Protein AF-X1G6D9-F1 (afdb_monomer_lite)

Sequence (100 aa):
SSFSFDVDLRYVGGEESQLFDL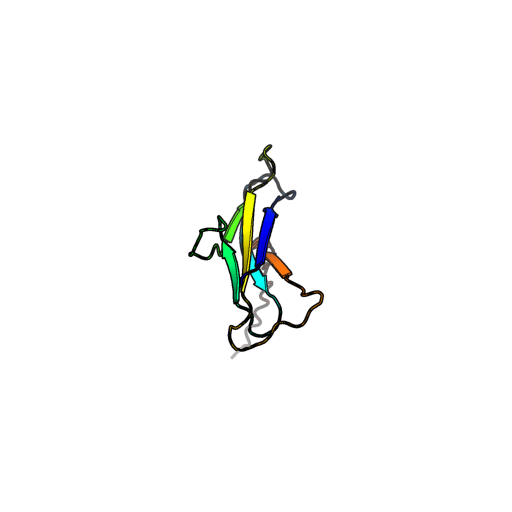SAEGPSGWLVRVQQTVAGTKELPAVVLDPTQTYAGEKVVVIAIPPYWVITEPGDYNIEVAARSKETEKRIANATQKPP

Secondary structure (DSSP, 8-state):
--EEEEEEE---SSSS-EEEEEEEE-STT-EEEEESSTT--S---EEEE-TT--SS-EEEEEEEE--TTS-PPSS----EEEEEEGGG--------PPP-

Structure (mmCIF, N/CA/C/O backbone):
data_AF-X1G6D9-F1
#
_entry.id   AF-X1G6D9-F1
#
loop_
_atom_site.group_PDB
_atom_site.id
_atom_site.type_symbol
_atom_site.label_atom_id
_atom_site.label_alt_id
_atom_site.label_comp_id
_atom_site.label_asym_id
_atom_site.label_entity_id
_atom_site.label_seq_id
_atom_site.pdbx_PDB_ins_code
_atom_site.Cartn_x
_atom_site.Cartn_y
_atom_site.Cartn_z
_atom_site.occupancy
_atom_site.B_iso_or_equiv
_atom_site.auth_seq_id
_atom_site.auth_comp_id
_atom_site.auth_asym_id
_atom_site.auth_atom_id
_atom_site.pdbx_PDB_model_num
ATOM 1 N N . SER A 1 1 ? 10.360 2.573 -17.201 1.00 73.69 1 SER A N 1
ATOM 2 C CA . SER A 1 1 ? 8.900 2.692 -17.022 1.00 73.69 1 SER A CA 1
ATOM 3 C C . SER A 1 1 ? 8.529 2.245 -15.624 1.00 73.69 1 SER A C 1
ATOM 5 O O . SER A 1 1 ? 9.272 1.453 -15.060 1.00 73.69 1 SER A O 1
ATOM 7 N N . SER A 1 2 ? 7.443 2.765 -15.060 1.00 86.81 2 SER A N 1
ATOM 8 C CA . SER A 1 2 ? 6.899 2.360 -13.757 1.00 86.81 2 SER A CA 1
ATOM 9 C C . SER A 1 2 ? 5.525 1.725 -13.936 1.00 86.81 2 SER 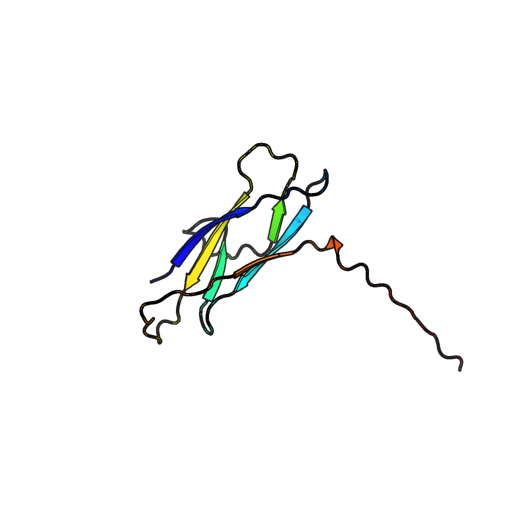A C 1
ATOM 11 O O . SER A 1 2 ? 4.835 2.031 -14.907 1.00 86.81 2 SER A O 1
ATOM 13 N N . PHE A 1 3 ? 5.119 0.900 -12.979 1.00 90.56 3 PHE A N 1
ATOM 14 C CA . PHE A 1 3 ? 3.770 0.356 -12.873 1.00 90.56 3 PHE A CA 1
ATOM 15 C C . PHE A 1 3 ? 3.024 1.085 -11.755 1.00 90.56 3 PHE A C 1
ATOM 17 O O . PHE A 1 3 ? 3.623 1.419 -10.730 1.00 90.56 3 PHE A O 1
ATOM 24 N N . SER A 1 4 ? 1.737 1.350 -11.964 1.00 93.19 4 SER A N 1
ATOM 25 C CA . SER A 1 4 ? 0.870 2.023 -10.997 1.00 93.19 4 SER A CA 1
ATOM 26 C C . SER A 1 4 ? -0.437 1.264 -10.846 1.00 93.19 4 SER A C 1
ATOM 28 O O . SER A 1 4 ? -1.067 0.936 -11.852 1.00 93.19 4 SER A O 1
ATOM 30 N N . PHE A 1 5 ? -0.849 1.039 -9.604 1.00 92.38 5 PHE A N 1
ATOM 31 C CA . PHE A 1 5 ? -2.068 0.313 -9.268 1.00 92.38 5 PHE A CA 1
ATOM 32 C C . PHE A 1 5 ? -2.900 1.146 -8.302 1.00 92.38 5 PHE A C 1
ATOM 34 O O . PHE A 1 5 ? -2.394 1.537 -7.249 1.00 92.38 5 PHE A O 1
ATOM 41 N N . ASP A 1 6 ? -4.158 1.402 -8.648 1.00 92.75 6 ASP A N 1
ATOM 42 C CA . ASP A 1 6 ? -5.123 1.969 -7.710 1.00 92.75 6 ASP A CA 1
ATOM 43 C C . ASP A 1 6 ? -5.605 0.860 -6.768 1.00 92.75 6 ASP A C 1
ATOM 45 O O . ASP A 1 6 ? -5.991 -0.224 -7.211 1.00 92.75 6 ASP A O 1
ATOM 49 N N . VAL A 1 7 ? -5.563 1.127 -5.466 1.00 92.00 7 VAL A N 1
ATOM 50 C CA . VAL A 1 7 ? -5.975 0.200 -4.411 1.00 92.00 7 VAL A CA 1
ATOM 51 C C . VAL A 1 7 ? -7.033 0.880 -3.552 1.00 92.00 7 VAL A C 1
ATOM 53 O O . VAL A 1 7 ? -6.787 1.929 -2.957 1.00 92.00 7 VAL A O 1
ATOM 56 N N . ASP A 1 8 ? -8.207 0.260 -3.482 1.00 91.06 8 ASP A N 1
ATOM 57 C CA . ASP A 1 8 ? -9.290 0.662 -2.589 1.00 91.06 8 ASP A CA 1
ATOM 58 C C . ASP A 1 8 ? -9.126 -0.053 -1.238 1.00 91.06 8 ASP A C 1
ATOM 60 O O . ASP A 1 8 ? -9.186 -1.282 -1.152 1.00 91.06 8 ASP A O 1
ATOM 64 N N . LEU A 1 9 ? -8.913 0.716 -0.171 1.00 90.38 9 LEU A N 1
ATOM 65 C CA . LEU A 1 9 ? -8.777 0.215 1.193 1.00 90.38 9 LEU A CA 1
ATOM 66 C C . LEU A 1 9 ? -10.091 0.397 1.948 1.00 90.38 9 LEU A C 1
ATOM 68 O O . LEU A 1 9 ? -10.598 1.509 2.095 1.00 90.38 9 LEU A O 1
ATOM 72 N N . ARG A 1 10 ? -10.622 -0.702 2.489 1.00 89.31 10 ARG A N 1
ATOM 73 C CA . ARG A 1 10 ? -11.834 -0.686 3.310 1.00 89.31 10 ARG A CA 1
ATOM 74 C C . ARG A 1 10 ? -11.620 -1.443 4.610 1.00 89.31 10 ARG A C 1
ATOM 76 O O . ARG A 1 10 ? -11.293 -2.627 4.596 1.00 89.31 10 ARG A O 1
ATOM 83 N N . TYR A 1 11 ? -11.872 -0.766 5.725 1.00 88.12 11 TYR A N 1
ATOM 84 C CA . TYR A 1 11 ? -11.936 -1.398 7.034 1.00 88.12 11 TYR A CA 1
ATOM 85 C C . TYR A 1 11 ? -13.380 -1.808 7.333 1.00 88.12 11 TYR A C 1
ATOM 87 O O . TYR A 1 11 ? -14.296 -1.001 7.215 1.00 88.12 11 TYR A O 1
ATOM 95 N N . VAL A 1 12 ? -13.586 -3.086 7.653 1.00 85.94 12 VAL A N 1
ATOM 96 C CA . VAL A 1 12 ? -14.911 -3.670 7.941 1.00 85.94 12 VAL A CA 1
ATOM 97 C C . VAL A 1 12 ? -15.019 -4.223 9.366 1.00 85.94 12 VAL A C 1
ATOM 99 O O . VAL A 1 12 ? -16.007 -4.872 9.697 1.00 85.94 12 VAL A O 1
ATOM 102 N N . GLY A 1 13 ? -13.991 -4.022 10.194 1.00 77.94 13 GLY A N 1
ATOM 103 C CA . GLY A 1 13 ? -13.994 -4.405 11.605 1.00 77.94 13 GLY A CA 1
ATOM 104 C C . GLY A 1 13 ? -14.343 -3.218 12.501 1.00 77.94 13 GLY A C 1
ATOM 105 O O . GLY A 1 13 ? -14.113 -2.077 12.125 1.00 77.94 13 GLY A O 1
ATOM 106 N N . GLY A 1 14 ? -14.875 -3.492 13.692 1.00 77.88 14 GLY A N 1
ATOM 107 C CA . GLY A 1 14 ? -15.118 -2.471 14.717 1.00 77.88 14 GLY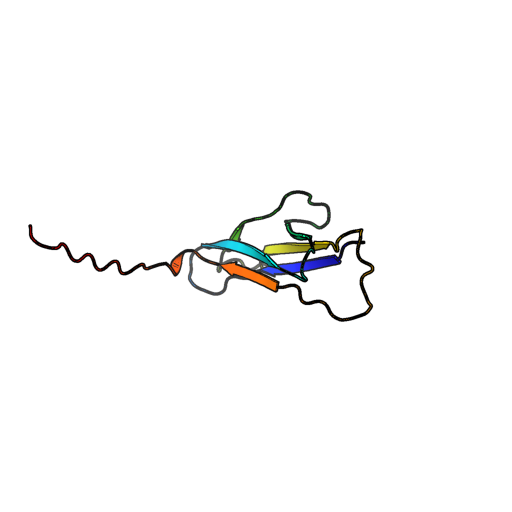 A CA 1
ATOM 108 C C . GLY A 1 14 ? -16.158 -1.404 14.352 1.00 77.88 14 GLY A C 1
ATOM 109 O O . GLY A 1 14 ? -16.829 -1.470 13.326 1.00 77.88 14 GLY A O 1
ATOM 110 N N . GLU A 1 15 ? -16.296 -0.423 15.242 1.00 80.69 15 GLU A N 1
ATOM 111 C CA . GLU A 1 15 ? -17.191 0.738 15.084 1.00 80.69 15 GLU A CA 1
ATOM 112 C C . GLU A 1 15 ? -16.414 2.065 15.059 1.00 80.69 15 GLU A C 1
ATOM 114 O O . GLU A 1 15 ? -16.981 3.118 14.779 1.00 80.69 15 GLU A O 1
ATOM 119 N N . GLU A 1 16 ? -15.106 2.020 15.325 1.00 87.88 16 GLU A N 1
ATOM 120 C CA . GLU A 1 16 ? -14.244 3.192 15.445 1.00 87.88 16 GLU A CA 1
ATOM 121 C C . GLU A 1 16 ? -13.184 3.225 14.344 1.00 87.88 16 GLU A C 1
ATOM 123 O O . GLU A 1 16 ? -12.727 2.192 13.851 1.00 87.88 16 GLU A O 1
ATOM 128 N N . SER A 1 17 ? -12.767 4.439 13.980 1.00 89.56 17 SER A N 1
ATOM 129 C CA . SER A 1 17 ? -11.662 4.645 13.046 1.00 89.56 17 SER A CA 1
ATOM 130 C C . SER A 1 17 ? -10.355 4.082 13.596 1.00 89.56 17 SER A C 1
ATOM 132 O O . SER A 1 17 ? -10.022 4.291 14.762 1.00 89.56 17 SER A O 1
ATOM 134 N N . GLN A 1 18 ? -9.564 3.439 12.738 1.00 91.06 18 GLN A N 1
ATOM 135 C CA . GLN A 1 18 ? -8.307 2.819 13.140 1.00 91.06 18 GLN A CA 1
ATOM 136 C C . GLN A 1 18 ? -7.160 3.163 12.191 1.00 91.06 18 GLN A C 1
ATOM 138 O O . GLN A 1 18 ? -7.334 3.249 10.977 1.00 91.06 18 GLN A O 1
ATOM 143 N N . LEU A 1 19 ? -5.972 3.368 12.765 1.00 92.25 19 LEU A N 1
ATOM 144 C CA . LEU A 1 19 ? -4.738 3.587 12.017 1.00 92.25 19 LEU A CA 1
ATOM 145 C C . LEU A 1 19 ? -4.155 2.247 11.552 1.00 92.25 19 LEU A C 1
ATOM 147 O O . LEU A 1 19 ? -3.920 1.347 12.365 1.00 92.25 19 LEU A O 1
ATOM 151 N N . PHE A 1 20 ? -3.863 2.164 10.260 1.00 92.94 20 PHE A N 1
ATOM 152 C CA . PHE A 1 20 ? -3.180 1.050 9.621 1.00 92.94 20 PHE A CA 1
ATOM 153 C C . PHE A 1 20 ? -1.847 1.522 9.060 1.00 92.94 20 PHE A C 1
ATOM 155 O O . PHE A 1 20 ? -1.808 2.442 8.245 1.00 92.94 20 PHE A O 1
ATOM 162 N N . ASP A 1 21 ? -0.766 0.867 9.470 1.00 95.44 21 ASP A N 1
ATOM 163 C CA . ASP A 1 21 ? 0.536 1.019 8.833 1.00 95.44 21 ASP A CA 1
ATOM 164 C C . ASP A 1 21 ? 0.491 0.306 7.474 1.00 95.44 21 ASP A C 1
ATOM 166 O O . ASP A 1 21 ? 0.033 -0.838 7.378 1.00 95.44 21 ASP A O 1
ATOM 170 N N . LEU A 1 22 ? 0.940 0.987 6.423 1.00 95.00 22 LEU A N 1
ATOM 171 C CA . LEU A 1 22 ? 0.965 0.488 5.053 1.00 95.00 22 LEU A CA 1
ATOM 172 C C . LEU A 1 22 ? 2.387 0.092 4.671 1.00 95.00 22 LEU A C 1
ATOM 174 O O . LEU A 1 22 ? 3.357 0.778 4.983 1.00 95.00 22 LEU A O 1
ATOM 178 N N . SER A 1 23 ? 2.500 -1.016 3.955 1.00 95.00 23 SER A N 1
ATOM 179 C CA . SER A 1 23 ? 3.751 -1.467 3.354 1.00 95.00 23 SER A CA 1
ATOM 180 C C . SER A 1 23 ? 3.459 -2.111 2.011 1.00 95.00 23 SER A C 1
ATOM 182 O O . SER A 1 23 ? 2.375 -2.664 1.810 1.00 95.00 23 SER A O 1
ATOM 184 N N . ALA A 1 24 ? 4.412 -2.019 1.093 1.00 95.00 24 ALA A N 1
ATOM 185 C CA . ALA A 1 24 ? 4.322 -2.691 -0.187 1.00 95.00 24 ALA A CA 1
ATOM 186 C C . ALA A 1 24 ? 5.675 -3.293 -0.557 1.00 95.00 24 ALA A C 1
ATOM 188 O O . ALA A 1 24 ? 6.720 -2.671 -0.366 1.00 95.00 24 ALA A O 1
ATOM 189 N N . GLU A 1 25 ? 5.637 -4.506 -1.084 1.00 95.38 25 GLU A N 1
ATOM 190 C CA . GLU A 1 25 ? 6.804 -5.294 -1.458 1.00 95.38 25 GLU A CA 1
ATOM 191 C C . GLU A 1 25 ? 6.628 -5.810 -2.888 1.00 95.38 25 GLU A C 1
ATOM 193 O O . GLU A 1 25 ? 5.523 -5.873 -3.426 1.00 95.38 25 GLU A O 1
ATOM 198 N N . GLY A 1 26 ? 7.731 -6.147 -3.542 1.00 92.88 26 GLY A N 1
ATOM 199 C CA . GLY A 1 26 ? 7.709 -6.654 -4.907 1.00 92.88 26 GLY A CA 1
ATOM 200 C C . GLY A 1 26 ? 8.983 -7.415 -5.241 1.00 92.88 26 GLY A C 1
ATOM 201 O O . GLY A 1 26 ? 9.734 -7.790 -4.336 1.00 92.88 26 GLY A O 1
ATOM 202 N N . PRO A 1 27 ? 9.258 -7.647 -6.535 1.00 93.00 27 PRO A N 1
ATOM 203 C CA . PRO A 1 27 ? 10.439 -8.387 -6.943 1.00 93.00 27 PRO A CA 1
ATOM 204 C C . PRO A 1 27 ? 11.728 -7.745 -6.419 1.00 93.00 27 PRO A C 1
ATOM 206 O O . PRO A 1 27 ? 11.828 -6.527 -6.255 1.00 93.00 27 PRO A O 1
ATOM 209 N N . SER A 1 28 ? 12.742 -8.577 -6.179 1.00 90.62 28 SER A N 1
ATOM 210 C CA . SER A 1 28 ? 14.007 -8.123 -5.599 1.00 90.62 28 SER A CA 1
ATOM 211 C C . SER A 1 28 ? 14.617 -6.956 -6.386 1.00 90.62 28 SER A C 1
ATOM 213 O O . SER A 1 28 ? 14.724 -6.997 -7.614 1.00 90.62 28 SER A O 1
ATOM 215 N N . GLY A 1 29 ? 15.008 -5.902 -5.667 1.00 91.00 29 GLY A N 1
ATOM 216 C CA . GLY A 1 29 ? 15.620 -4.700 -6.235 1.00 91.00 29 GLY A CA 1
ATOM 217 C C . GLY A 1 29 ? 14.642 -3.693 -6.847 1.00 91.00 29 GLY A C 1
ATOM 218 O O . GLY A 1 29 ? 15.086 -2.631 -7.284 1.00 91.00 29 GLY A O 1
ATOM 219 N N . TRP A 1 30 ? 13.338 -3.982 -6.877 1.00 93.94 30 TRP A N 1
ATOM 220 C CA . TRP A 1 30 ? 12.331 -3.007 -7.287 1.00 93.94 30 TRP A CA 1
ATOM 221 C C . TRP A 1 30 ? 12.064 -2.015 -6.160 1.00 93.94 30 TRP A C 1
ATOM 223 O O . TRP A 1 30 ? 11.986 -2.380 -4.988 1.00 93.94 30 TRP A O 1
ATOM 233 N N . LEU A 1 31 ? 11.877 -0.749 -6.528 1.00 94.00 31 LEU A N 1
ATOM 234 C CA . LEU A 1 31 ? 11.332 0.244 -5.615 1.00 94.00 31 LEU A CA 1
ATOM 235 C C . LEU A 1 31 ? 9.811 0.122 -5.642 1.00 94.00 31 LEU A C 1
ATOM 237 O O . LEU A 1 31 ? 9.191 0.419 -6.664 1.00 94.00 31 LEU A O 1
ATOM 241 N N . VAL A 1 32 ? 9.222 -0.291 -4.524 1.00 95.50 32 VAL A N 1
ATOM 242 C CA . VAL A 1 32 ? 7.771 -0.369 -4.349 1.00 95.50 32 VAL A CA 1
ATOM 243 C C . VAL A 1 32 ? 7.371 0.558 -3.214 1.00 95.50 32 VAL A C 1
ATOM 245 O O . VAL A 1 32 ? 8.002 0.553 -2.161 1.00 95.50 32 VAL A O 1
ATOM 248 N N . ARG A 1 33 ? 6.362 1.399 -3.441 1.00 95.00 33 ARG A N 1
ATOM 249 C CA . ARG A 1 33 ? 5.861 2.336 -2.430 1.00 95.00 33 ARG A CA 1
ATOM 250 C C . ARG A 1 33 ? 4.372 2.585 -2.587 1.00 95.00 33 ARG A C 1
ATOM 252 O O . ARG A 1 33 ? 3.841 2.520 -3.696 1.00 95.00 33 ARG A O 1
ATOM 259 N N . VAL A 1 34 ? 3.730 2.946 -1.485 1.00 95.62 34 VAL A N 1
ATOM 260 C CA . VAL A 1 34 ? 2.339 3.411 -1.462 1.00 95.62 34 VAL A CA 1
ATOM 261 C C . VAL A 1 34 ? 2.326 4.939 -1.425 1.00 95.62 34 VAL A C 1
ATOM 263 O O . VAL A 1 34 ? 3.154 5.546 -0.754 1.00 95.62 34 VAL A O 1
ATOM 266 N N . GLN A 1 35 ? 1.419 5.587 -2.149 1.00 95.12 35 GLN A N 1
ATOM 267 C CA . GLN A 1 35 ? 1.263 7.046 -2.201 1.00 95.12 35 GLN A CA 1
ATOM 268 C C . GLN A 1 35 ? -0.207 7.432 -2.428 1.00 95.12 35 GLN A C 1
ATOM 270 O O . GLN A 1 35 ? -1.020 6.591 -2.789 1.00 95.12 35 GLN A O 1
ATOM 275 N N . GLN A 1 36 ? -0.577 8.700 -2.219 1.00 91.88 36 GLN A N 1
ATOM 276 C CA . GLN A 1 36 ? -1.981 9.139 -2.349 1.00 91.88 36 GLN A CA 1
ATOM 277 C C . GLN A 1 36 ? -2.470 9.248 -3.800 1.00 91.88 36 GLN A C 1
ATOM 279 O O . GLN A 1 36 ? -3.650 9.079 -4.075 1.00 91.88 36 GLN A O 1
ATOM 284 N N . THR A 1 37 ? -1.582 9.582 -4.737 1.00 90.69 37 THR A N 1
ATOM 285 C CA . THR A 1 37 ? -1.927 9.798 -6.151 1.00 90.69 37 THR A CA 1
ATOM 286 C C . THR A 1 37 ? -0.783 9.338 -7.039 1.00 90.69 37 THR A C 1
ATOM 288 O O . THR A 1 37 ? 0.354 9.296 -6.583 1.00 90.69 37 THR A O 1
ATOM 291 N N . VAL A 1 38 ? -1.032 9.060 -8.322 1.00 86.88 38 VAL A N 1
ATOM 292 C CA . VAL A 1 38 ? 0.009 8.631 -9.282 1.00 86.88 38 VAL A CA 1
ATOM 293 C C . VAL A 1 38 ? 1.131 9.670 -9.441 1.00 86.88 38 VAL A C 1
ATOM 295 O O . VAL A 1 38 ? 2.298 9.308 -9.556 1.00 86.88 38 VAL A O 1
ATOM 298 N N . ALA A 1 39 ? 0.802 10.964 -9.391 1.00 88.06 39 ALA A N 1
ATOM 299 C CA . ALA A 1 39 ? 1.777 12.057 -9.483 1.00 88.06 39 ALA A CA 1
ATOM 300 C C . ALA A 1 39 ? 2.510 12.343 -8.156 1.00 88.06 39 ALA A C 1
ATOM 302 O O . ALA A 1 39 ? 3.395 13.199 -8.104 1.00 88.06 39 ALA A O 1
ATOM 303 N N . GLY A 1 40 ? 2.134 11.653 -7.077 1.00 85.69 40 GLY A N 1
ATOM 304 C CA . GLY A 1 40 ? 2.766 11.785 -5.775 1.00 85.69 40 GLY A CA 1
ATOM 305 C C . GLY A 1 40 ? 4.236 11.362 -5.793 1.00 85.69 40 GLY A C 1
ATOM 306 O O . GLY A 1 40 ? 4.644 10.435 -6.492 1.00 85.69 40 GLY A O 1
ATOM 307 N N . THR A 1 41 ? 5.040 12.046 -4.987 1.00 84.88 41 THR A N 1
ATOM 308 C CA . THR A 1 41 ? 6.457 11.714 -4.758 1.00 84.88 41 THR A CA 1
ATOM 309 C C . THR A 1 41 ? 6.727 11.265 -3.328 1.00 84.88 41 THR A C 1
ATOM 311 O O . THR A 1 41 ? 7.788 10.712 -3.046 1.00 84.88 41 THR A O 1
ATOM 314 N N . LYS A 1 42 ? 5.769 11.499 -2.425 1.00 92.00 42 LYS A N 1
ATOM 315 C CA . LYS A 1 42 ? 5.863 11.161 -1.012 1.00 92.00 42 LYS A CA 1
ATOM 316 C C . LYS A 1 42 ? 5.173 9.830 -0.748 1.00 92.00 42 LYS A C 1
ATOM 318 O O . LYS A 1 42 ? 4.019 9.642 -1.130 1.00 92.00 42 LYS A O 1
ATOM 323 N N . GLU A 1 43 ? 5.888 8.952 -0.063 1.00 94.06 43 GLU A N 1
ATOM 324 C CA . GLU A 1 43 ? 5.338 7.704 0.442 1.00 94.06 43 GLU A CA 1
ATOM 325 C C . GLU A 1 43 ? 4.279 7.966 1.522 1.00 94.06 43 GLU A C 1
ATOM 327 O O . GLU A 1 43 ? 4.411 8.882 2.343 1.00 94.06 43 GLU A O 1
ATOM 332 N N . LEU A 1 44 ? 3.220 7.163 1.497 1.00 94.44 44 LEU A N 1
ATOM 333 C CA . LEU A 1 44 ? 2.139 7.138 2.467 1.00 94.44 44 LEU A CA 1
ATOM 334 C C . LEU A 1 44 ? 2.352 5.932 3.401 1.00 94.44 44 LEU A C 1
ATOM 336 O O . LEU A 1 44 ? 1.960 4.823 3.047 1.00 94.44 44 LEU A O 1
ATOM 340 N N . PRO A 1 45 ? 2.965 6.127 4.582 1.00 94.00 45 PRO A N 1
ATOM 341 C CA . PRO A 1 45 ? 3.350 5.022 5.461 1.00 94.00 45 PRO A CA 1
ATOM 342 C C . PRO A 1 45 ? 2.186 4.465 6.286 1.00 94.00 45 PRO A C 1
ATOM 344 O O . PRO A 1 45 ? 2.313 3.400 6.878 1.00 94.00 45 PRO A O 1
ATOM 347 N N . ALA A 1 46 ? 1.079 5.200 6.394 1.00 94.06 46 ALA A N 1
ATOM 348 C CA . ALA A 1 46 ? -0.078 4.796 7.176 1.00 94.06 46 ALA A CA 1
ATOM 349 C C . ALA A 1 46 ? -1.340 5.530 6.715 1.00 94.06 46 ALA A C 1
ATOM 351 O O . ALA A 1 46 ? -1.266 6.603 6.109 1.00 94.06 46 ALA A O 1
ATOM 352 N N . VAL A 1 47 ? -2.495 4.966 7.052 1.00 92.75 47 VAL A N 1
ATOM 353 C CA . VAL A 1 47 ? -3.819 5.503 6.736 1.00 92.75 47 VAL A CA 1
ATOM 354 C C . VAL A 1 47 ? -4.778 5.268 7.899 1.00 92.75 47 VAL A C 1
ATOM 356 O O . VAL A 1 47 ? -4.712 4.236 8.565 1.00 92.75 47 VAL A O 1
ATOM 359 N N . VAL A 1 48 ? -5.664 6.227 8.162 1.00 92.06 48 VAL A N 1
ATOM 360 C CA . VAL A 1 48 ? -6.777 6.039 9.101 1.00 92.06 48 VAL A CA 1
ATOM 361 C C . VAL A 1 48 ? -7.990 5.601 8.296 1.00 92.06 48 VAL A C 1
ATOM 363 O O . VAL A 1 48 ? -8.391 6.305 7.374 1.00 92.06 48 VAL A O 1
ATOM 366 N N . LEU A 1 49 ? -8.558 4.449 8.638 1.00 91.00 49 LEU A N 1
ATOM 367 C CA . LEU A 1 49 ? -9.757 3.925 7.995 1.00 91.00 49 LEU A CA 1
ATOM 368 C C . LEU A 1 49 ? -10.922 3.976 8.975 1.00 91.00 49 LEU A C 1
ATOM 370 O O . LEU A 1 49 ? -10.819 3.469 10.092 1.00 91.00 49 LEU A O 1
ATOM 374 N N . ASP A 1 50 ? -12.021 4.573 8.533 1.00 89.25 50 ASP A N 1
ATOM 375 C CA . ASP A 1 50 ? -13.272 4.659 9.277 1.00 89.25 50 ASP A CA 1
ATOM 376 C C . ASP A 1 50 ? -14.237 3.571 8.776 1.00 89.25 50 ASP A C 1
ATOM 378 O O . ASP A 1 50 ? -14.619 3.598 7.600 1.00 89.25 50 ASP A O 1
ATOM 382 N N . PRO A 1 51 ? -14.646 2.610 9.624 1.00 88.12 51 PRO A N 1
ATOM 383 C CA . PRO A 1 51 ? -15.541 1.534 9.206 1.00 88.12 51 PRO A CA 1
ATOM 384 C C . PRO A 1 51 ? -16.981 2.016 8.955 1.00 88.12 51 PRO A C 1
ATOM 386 O O . PRO A 1 51 ? -17.765 1.303 8.325 1.00 88.12 51 PRO A O 1
ATOM 389 N N . THR A 1 52 ? -17.337 3.223 9.410 1.00 86.12 52 THR A N 1
ATOM 390 C CA . THR A 1 52 ? -18.664 3.834 9.228 1.00 86.12 52 THR A CA 1
ATOM 391 C C . THR A 1 52 ? -18.787 4.641 7.934 1.00 86.12 52 THR A C 1
ATOM 393 O O . THR A 1 52 ? -19.891 5.048 7.560 1.00 86.12 52 THR A O 1
ATOM 396 N N . GLN A 1 53 ? -17.680 4.848 7.209 1.00 80.88 53 GLN A N 1
ATOM 397 C CA . GLN A 1 53 ? -17.712 5.545 5.927 1.00 80.88 53 GLN A CA 1
ATOM 398 C C . GLN A 1 53 ? -18.563 4.803 4.898 1.00 80.88 53 GLN A C 1
ATOM 400 O O . GLN A 1 53 ? -18.405 3.611 4.635 1.00 80.88 53 GLN A O 1
ATOM 405 N N . THR A 1 54 ? -19.463 5.560 4.274 1.00 70.56 54 THR A N 1
ATOM 406 C CA . THR A 1 54 ? -20.409 5.063 3.268 1.00 70.56 54 THR A CA 1
ATOM 407 C C . THR A 1 54 ? -19.904 5.221 1.833 1.00 70.56 54 THR A C 1
ATOM 409 O O . THR A 1 54 ? -20.505 4.665 0.913 1.00 70.56 54 THR A O 1
ATOM 412 N N . TYR A 1 55 ? -18.803 5.953 1.621 1.00 68.44 55 TYR A N 1
ATOM 413 C CA . TYR A 1 55 ? -18.116 6.018 0.331 1.00 68.44 55 TYR A CA 1
ATOM 414 C C . TYR A 1 55 ? -17.173 4.819 0.138 1.00 68.44 55 TYR A C 1
ATOM 416 O O . TYR A 1 55 ? -16.971 4.026 1.053 1.00 68.44 55 TYR A O 1
ATOM 424 N N . ALA A 1 56 ? -16.636 4.647 -1.074 1.00 64.31 56 ALA A N 1
ATOM 425 C CA . ALA A 1 56 ? -15.986 3.420 -1.557 1.00 64.31 56 ALA A CA 1
ATOM 426 C C . ALA A 1 56 ? -14.657 3.005 -0.865 1.00 64.31 56 ALA A C 1
ATOM 428 O O . ALA A 1 56 ? -13.916 2.206 -1.426 1.00 64.31 56 ALA A O 1
ATOM 429 N N . GLY A 1 57 ? -14.374 3.475 0.351 1.00 69.06 57 GLY A N 1
ATOM 430 C CA . GLY A 1 57 ? -13.100 3.287 1.042 1.00 69.06 57 GLY A CA 1
ATOM 431 C C . GLY A 1 57 ? -12.077 4.365 0.685 1.00 69.06 57 GLY A C 1
ATOM 432 O O . GLY A 1 57 ? -12.349 5.267 -0.113 1.00 69.06 57 GLY A O 1
ATOM 433 N N . GLU A 1 58 ? -10.899 4.276 1.296 1.00 85.88 58 GLU A N 1
ATOM 434 C CA . GLU A 1 58 ? -9.788 5.186 1.023 1.00 85.88 58 GLU A CA 1
ATOM 435 C C . GLU A 1 58 ? -8.994 4.687 -0.186 1.00 85.88 58 GLU A C 1
ATOM 437 O O . GLU A 1 58 ? -8.633 3.511 -0.260 1.00 85.88 58 GLU A O 1
ATOM 442 N N . LYS A 1 59 ? -8.705 5.579 -1.137 1.00 90.19 59 LYS A N 1
ATOM 443 C CA . LYS A 1 59 ? -7.950 5.238 -2.347 1.00 90.19 59 LYS A CA 1
ATOM 444 C C . LYS A 1 59 ? -6.476 5.557 -2.164 1.00 90.19 59 LYS A C 1
ATOM 446 O O . LYS A 1 59 ? -6.116 6.691 -1.853 1.00 90.19 59 LYS A O 1
ATOM 451 N N . VAL A 1 60 ? -5.624 4.578 -2.435 1.00 93.00 60 VAL A N 1
ATOM 452 C CA . VAL A 1 60 ? -4.172 4.759 -2.500 1.00 93.00 60 VAL A CA 1
ATOM 453 C C . VAL A 1 60 ? -3.638 4.231 -3.823 1.00 93.00 60 VAL A C 1
ATOM 455 O O . VAL A 1 60 ? -4.290 3.453 -4.512 1.00 93.00 60 VAL A O 1
ATOM 458 N N . VAL A 1 61 ? -2.431 4.650 -4.176 1.00 95.38 61 VAL A N 1
ATOM 459 C CA . VAL A 1 61 ? -1.729 4.207 -5.376 1.00 95.38 61 VAL A CA 1
ATOM 460 C C . VAL A 1 61 ? -0.461 3.482 -4.969 1.00 95.38 61 VAL A C 1
ATOM 462 O O . VAL A 1 61 ? 0.367 4.025 -4.237 1.00 95.38 61 VAL A O 1
ATOM 465 N N . VAL A 1 62 ? -0.273 2.274 -5.486 1.00 95.75 62 VAL A N 1
ATOM 466 C CA . VAL A 1 62 ? 0.980 1.530 -5.362 1.00 95.75 62 VAL A CA 1
ATOM 467 C C . VAL A 1 62 ? 1.802 1.769 -6.613 1.00 95.75 62 VAL A C 1
ATOM 469 O O . VAL A 1 62 ? 1.342 1.516 -7.726 1.00 95.75 62 VAL A O 1
ATOM 472 N N . ILE A 1 63 ? 3.022 2.261 -6.430 1.00 96.00 63 ILE A N 1
ATOM 473 C CA . ILE A 1 63 ? 3.985 2.472 -7.505 1.00 96.00 63 ILE A CA 1
ATOM 474 C C . ILE A 1 63 ? 5.088 1.432 -7.379 1.00 96.00 63 ILE A C 1
ATOM 476 O O . ILE A 1 63 ? 5.749 1.361 -6.344 1.00 96.00 63 ILE A O 1
ATOM 480 N N . ALA A 1 64 ? 5.311 0.673 -8.449 1.00 94.44 64 ALA A N 1
ATOM 481 C CA . ALA A 1 64 ? 6.387 -0.302 -8.557 1.00 94.44 64 ALA A CA 1
ATOM 482 C C . ALA A 1 64 ? 7.328 0.090 -9.704 1.00 94.44 64 ALA A C 1
ATOM 484 O O . ALA A 1 64 ? 6.904 0.292 -10.846 1.00 94.44 64 ALA A O 1
ATOM 485 N N . ILE A 1 65 ? 8.615 0.240 -9.399 1.00 92.94 65 ILE A N 1
ATOM 486 C CA . ILE A 1 65 ? 9.627 0.733 -10.333 1.00 92.94 65 ILE A CA 1
ATOM 487 C C . ILE A 1 65 ? 10.752 -0.301 -10.412 1.00 92.94 65 ILE A C 1
ATOM 489 O O . ILE A 1 65 ? 11.466 -0.487 -9.421 1.00 92.94 65 ILE A O 1
ATOM 493 N N . PRO A 1 66 ? 10.943 -0.958 -11.570 1.00 92.50 66 PRO A N 1
ATOM 494 C CA . PRO A 1 66 ? 12.080 -1.836 -11.761 1.00 92.50 66 PRO A CA 1
ATOM 495 C C . PRO A 1 66 ? 13.390 -1.035 -11.767 1.00 92.50 66 PRO A C 1
ATOM 497 O O . PRO A 1 66 ? 13.416 0.124 -12.202 1.00 92.50 66 PRO A O 1
ATOM 500 N N . PRO A 1 67 ? 14.498 -1.649 -11.333 1.00 91.00 67 PRO A N 1
ATOM 501 C CA . PRO A 1 67 ? 15.811 -1.032 -11.430 1.00 91.00 67 PRO A CA 1
ATOM 502 C C . PRO A 1 67 ? 16.183 -0.757 -12.891 1.00 91.00 67 PRO A C 1
ATOM 504 O O . PRO A 1 67 ? 16.009 -1.608 -13.761 1.00 91.00 67 PRO A O 1
ATOM 507 N N . TYR A 1 68 ? 16.752 0.420 -13.169 1.00 88.25 68 TYR A N 1
ATOM 508 C CA . TYR A 1 68 ? 17.060 0.838 -14.545 1.00 88.25 68 TYR A CA 1
ATOM 509 C C . TYR A 1 68 ? 18.146 -0.017 -15.224 1.00 88.25 68 TYR A C 1
ATOM 511 O O . TYR A 1 68 ? 18.283 0.024 -16.443 1.00 88.25 68 TYR A O 1
ATOM 519 N N . TRP A 1 69 ? 18.935 -0.761 -14.442 1.00 86.25 69 TRP A N 1
ATOM 520 C CA . TRP A 1 69 ? 20.014 -1.630 -14.919 1.00 86.25 69 TRP A CA 1
ATOM 521 C C . TRP A 1 69 ? 19.558 -3.055 -15.262 1.00 86.25 69 TRP A C 1
ATOM 523 O O . TRP A 1 69 ? 20.377 -3.854 -15.709 1.00 86.25 69 TRP A O 1
ATOM 533 N N . VAL A 1 70 ? 18.281 -3.390 -15.055 1.00 81.81 70 VAL A N 1
ATOM 534 C CA . VAL A 1 70 ? 17.728 -4.713 -15.371 1.00 81.81 70 VAL A CA 1
ATOM 535 C C . VAL A 1 70 ? 16.735 -4.584 -16.516 1.00 81.81 70 VAL A C 1
ATOM 537 O O . VAL A 1 70 ? 15.824 -3.756 -16.483 1.00 81.81 70 VAL A O 1
ATOM 540 N N . ILE A 1 71 ? 16.893 -5.432 -17.530 1.00 82.12 71 ILE A N 1
ATOM 541 C CA . ILE A 1 71 ? 15.858 -5.628 -18.543 1.00 82.12 71 ILE A CA 1
ATOM 542 C C . ILE A 1 71 ? 14.773 -6.479 -17.888 1.00 82.12 71 ILE A C 1
ATOM 544 O O . ILE A 1 71 ? 15.026 -7.616 -17.500 1.00 82.12 71 ILE A O 1
ATOM 548 N N . THR A 1 72 ? 13.582 -5.909 -17.720 1.00 81.56 72 THR A N 1
ATOM 549 C CA . THR A 1 72 ? 12.427 -6.657 -17.219 1.00 81.56 72 THR A CA 1
ATOM 550 C C . THR A 1 72 ? 11.991 -7.654 -18.286 1.00 81.56 72 THR A C 1
ATOM 552 O O . THR A 1 72 ? 11.664 -7.272 -19.410 1.00 81.56 72 THR A O 1
ATOM 555 N N . GLU A 1 73 ? 12.058 -8.940 -17.954 1.00 84.31 73 GLU A N 1
ATOM 556 C CA . GLU A 1 73 ? 11.570 -10.001 -18.829 1.00 84.31 73 GLU A CA 1
ATOM 557 C C . GLU A 1 73 ? 10.035 -9.950 -18.921 1.00 84.31 73 GLU A C 1
ATOM 559 O O . GLU A 1 73 ? 9.361 -9.594 -17.955 1.00 84.31 73 GLU A O 1
ATOM 564 N N . PRO A 1 74 ? 9.438 -10.294 -20.071 1.00 82.38 74 PRO A N 1
ATOM 565 C CA . PRO A 1 74 ? 7.993 -10.453 -20.148 1.00 82.38 74 PRO A CA 1
ATOM 566 C C . PRO A 1 74 ? 7.515 -11.541 -19.179 1.00 82.38 74 PRO A C 1
ATOM 568 O O . PRO A 1 74 ? 8.039 -12.653 -19.191 1.00 82.38 74 PRO A O 1
ATOM 571 N N . GLY A 1 75 ? 6.498 -11.241 -18.375 1.00 86.06 75 GLY A N 1
ATOM 572 C CA . GLY A 1 75 ? 5.923 -12.196 -17.434 1.00 86.06 75 GLY A CA 1
ATOM 573 C C . GLY A 1 75 ? 5.115 -11.528 -16.329 1.00 86.06 75 GLY A C 1
ATOM 574 O O . GLY A 1 75 ? 4.920 -10.310 -16.332 1.00 86.06 75 GLY A O 1
ATOM 575 N N . ASP A 1 76 ? 4.668 -12.353 -15.387 1.00 88.50 76 ASP A N 1
ATOM 576 C CA . ASP A 1 76 ? 3.911 -11.918 -14.219 1.00 88.50 76 ASP A CA 1
ATOM 577 C C . ASP A 1 76 ? 4.854 -11.577 -13.060 1.00 88.50 76 ASP A C 1
ATOM 579 O O . ASP A 1 76 ? 5.768 -12.335 -12.725 1.00 88.50 76 ASP A O 1
ATOM 583 N N . TYR A 1 77 ? 4.607 -10.435 -12.423 1.00 89.25 77 TYR A N 1
ATOM 584 C CA . TYR A 1 77 ? 5.358 -9.962 -11.265 1.00 89.25 77 TYR A CA 1
ATOM 585 C C . TYR A 1 77 ? 4.414 -9.757 -10.085 1.00 89.25 77 TYR A C 1
ATOM 587 O O . TYR A 1 77 ? 3.415 -9.047 -10.197 1.00 89.25 77 TYR A O 1
ATOM 595 N N . ASN A 1 78 ? 4.760 -10.339 -8.938 1.00 92.81 78 ASN A N 1
ATOM 596 C CA . ASN A 1 78 ? 3.967 -10.194 -7.723 1.00 92.81 78 ASN A CA 1
ATOM 597 C C . ASN A 1 78 ? 4.330 -8.896 -7.005 1.00 92.81 78 ASN A C 1
ATOM 599 O O . ASN A 1 78 ? 5.491 -8.683 -6.655 1.00 92.81 78 ASN A O 1
ATOM 603 N N . ILE A 1 79 ? 3.321 -8.063 -6.763 1.00 93.06 79 ILE A N 1
ATOM 604 C CA . ILE A 1 79 ? 3.390 -6.905 -5.876 1.00 93.06 79 ILE A CA 1
ATOM 605 C C . ILE A 1 79 ? 2.455 -7.192 -4.707 1.00 93.06 79 ILE A C 1
ATOM 607 O O . ILE A 1 79 ? 1.274 -7.470 -4.912 1.00 93.06 79 ILE A O 1
ATOM 611 N N . GLU A 1 80 ? 2.984 -7.145 -3.492 1.00 95.25 80 GLU A N 1
ATOM 612 C CA . GLU A 1 80 ? 2.228 -7.376 -2.268 1.00 95.25 80 GLU A CA 1
ATOM 613 C C . GLU A 1 80 ? 2.004 -6.052 -1.546 1.00 95.25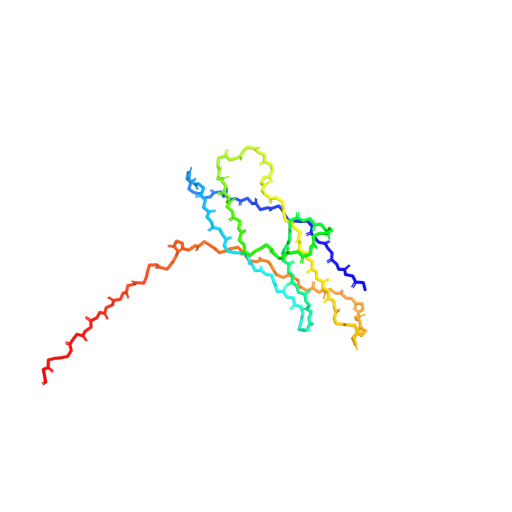 80 GLU A C 1
ATOM 615 O O . GLU A 1 80 ? 2.903 -5.218 -1.462 1.00 95.25 80 GLU A O 1
ATOM 620 N N . VAL A 1 81 ? 0.797 -5.853 -1.022 1.00 94.31 81 VAL A N 1
ATOM 621 C CA . VAL A 1 81 ? 0.427 -4.677 -0.233 1.00 94.31 81 VAL A CA 1
ATOM 622 C C . VAL A 1 81 ? -0.142 -5.175 1.081 1.00 94.31 81 VAL A C 1
ATOM 624 O O . VAL A 1 81 ? -1.083 -5.966 1.091 1.00 94.31 81 VAL A O 1
ATOM 627 N N . ALA A 1 82 ? 0.406 -4.694 2.189 1.00 94.19 82 ALA A N 1
ATOM 628 C CA . ALA A 1 82 ? -0.037 -5.060 3.522 1.00 94.19 82 ALA A CA 1
ATOM 629 C C . ALA A 1 82 ? -0.459 -3.819 4.312 1.00 94.19 82 ALA A C 1
ATOM 631 O O . ALA A 1 82 ? 0.261 -2.820 4.357 1.00 94.19 82 ALA A O 1
ATOM 632 N N . ALA A 1 83 ? -1.609 -3.929 4.978 1.00 92.25 83 ALA A N 1
ATOM 633 C CA . ALA A 1 83 ? -2.113 -2.970 5.951 1.00 92.25 83 ALA A CA 1
ATOM 634 C C . ALA A 1 83 ? -2.145 -3.643 7.329 1.00 92.25 83 ALA A C 1
ATOM 636 O O . ALA A 1 83 ? -2.750 -4.705 7.488 1.00 92.25 83 ALA A O 1
ATOM 637 N N . ARG A 1 84 ? -1.479 -3.057 8.329 1.00 92.12 84 ARG A N 1
ATOM 638 C CA . ARG A 1 84 ? -1.355 -3.637 9.675 1.00 92.12 84 ARG A CA 1
ATOM 639 C C . ARG A 1 84 ? -1.867 -2.666 10.730 1.00 92.12 84 ARG A C 1
ATOM 641 O O . ARG A 1 84 ? -1.387 -1.544 10.833 1.00 92.12 84 ARG A O 1
ATOM 648 N N . SER A 1 85 ? -2.815 -3.112 11.545 1.00 88.00 85 SER A N 1
ATOM 649 C CA . SER A 1 85 ? -3.273 -2.379 12.726 1.00 88.00 85 SER A CA 1
ATOM 650 C C . SER A 1 85 ? -2.433 -2.729 13.955 1.00 88.00 85 SER A C 1
ATOM 652 O O . SER A 1 85 ? -2.126 -3.899 14.182 1.00 88.00 85 SER A O 1
ATOM 654 N N . LYS A 1 86 ? -2.145 -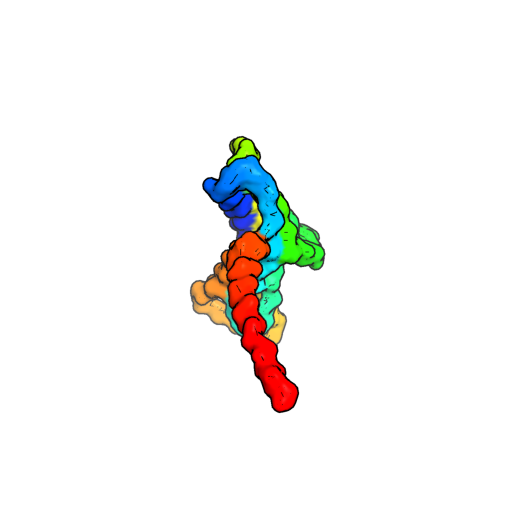1.750 14.820 1.00 70.81 86 LYS A N 1
ATOM 655 C CA . LYS A 1 86 ? -1.350 -1.958 16.051 1.00 70.81 86 LYS A CA 1
ATOM 656 C C . LYS A 1 86 ? -2.070 -2.715 17.182 1.00 70.81 86 LYS A C 1
ATOM 658 O O . LYS A 1 86 ? -1.440 -3.041 18.181 1.00 70.81 86 LYS A O 1
ATOM 663 N N . GLU A 1 87 ? -3.353 -3.041 17.028 1.00 63.19 87 GLU A N 1
ATOM 664 C CA . GLU A 1 87 ? -4.183 -3.700 18.059 1.00 63.19 87 GLU A CA 1
ATOM 665 C C . GLU A 1 87 ? -3.697 -5.118 18.438 1.00 63.19 87 GLU A C 1
ATOM 667 O O . GLU A 1 87 ? -3.999 -5.616 19.521 1.00 63.19 87 GLU A O 1
ATOM 672 N N . THR A 1 88 ? -2.909 -5.792 17.592 1.00 51.12 88 THR A N 1
ATOM 673 C CA . THR A 1 88 ? -2.537 -7.203 17.819 1.00 51.12 88 THR A CA 1
ATOM 674 C C . THR A 1 88 ? -1.259 -7.414 18.653 1.00 51.12 88 THR A C 1
ATOM 676 O O . THR A 1 88 ? -0.975 -8.546 19.038 1.00 51.12 88 THR A O 1
ATOM 679 N N . GLU A 1 89 ? -0.519 -6.376 19.063 1.00 45.16 89 GLU A N 1
ATOM 680 C CA . GLU A 1 89 ? 0.598 -6.540 20.020 1.00 45.16 89 GLU A CA 1
ATOM 681 C C . GLU A 1 89 ? 0.129 -6.513 21.493 1.00 45.16 89 GLU A C 1
ATOM 683 O O . GLU A 1 89 ? 0.625 -5.752 22.324 1.00 45.16 89 GLU A O 1
ATOM 688 N N . LYS A 1 90 ? -0.788 -7.407 21.888 1.00 37.72 90 LYS A N 1
ATOM 689 C CA . LYS A 1 90 ? -0.941 -7.752 23.315 1.00 37.72 90 LYS A CA 1
ATOM 690 C C . LYS A 1 90 ? 0.224 -8.648 23.737 1.00 37.72 90 LYS A C 1
ATOM 692 O O . LYS A 1 90 ? 0.118 -9.871 23.780 1.00 37.72 90 LYS A O 1
ATOM 697 N N . ARG A 1 91 ? 1.369 -8.032 24.036 1.00 40.47 91 ARG A N 1
ATOM 698 C CA . ARG A 1 91 ? 2.539 -8.709 24.614 1.00 40.47 91 ARG A CA 1
ATOM 699 C C . ARG A 1 91 ? 2.192 -9.158 26.037 1.00 40.47 91 ARG A C 1
ATOM 701 O O . ARG A 1 91 ? 2.188 -8.350 26.960 1.00 40.47 91 ARG A O 1
ATOM 708 N N . ILE A 1 92 ? 1.917 -10.447 26.231 1.00 44.16 92 ILE A N 1
ATOM 709 C CA . ILE A 1 92 ? 1.951 -11.058 27.566 1.00 44.16 92 ILE A CA 1
ATOM 710 C C . ILE A 1 92 ? 3.428 -11.134 27.968 1.00 44.16 92 ILE A C 1
ATOM 712 O O . ILE A 1 92 ? 4.152 -12.035 27.550 1.00 44.16 92 ILE A O 1
ATOM 716 N N . ALA A 1 93 ? 3.901 -10.156 28.736 1.00 39.19 93 ALA A N 1
ATOM 717 C CA . ALA A 1 93 ? 5.211 -10.218 29.367 1.00 39.19 93 ALA A CA 1
ATOM 718 C C . ALA A 1 93 ? 5.080 -10.964 30.702 1.00 39.19 93 ALA A C 1
ATOM 720 O O . ALA A 1 93 ? 4.618 -10.402 31.691 1.00 39.19 93 ALA A O 1
ATOM 721 N N . ASN A 1 94 ? 5.501 -12.228 30.739 1.00 38.47 94 ASN A N 1
ATOM 722 C CA . ASN A 1 94 ? 5.771 -12.911 32.001 1.00 38.47 94 ASN A CA 1
ATOM 723 C C . ASN A 1 94 ? 7.178 -12.520 32.464 1.00 38.47 94 ASN A C 1
ATOM 725 O O . ASN A 1 94 ? 8.174 -12.966 31.896 1.00 38.47 94 ASN A O 1
ATOM 729 N N . ALA A 1 95 ? 7.258 -11.671 33.486 1.00 34.91 95 ALA A N 1
ATOM 730 C CA . ALA A 1 95 ? 8.501 -11.398 34.191 1.00 34.91 95 ALA A CA 1
ATOM 731 C C . ALA A 1 95 ? 8.678 -12.430 35.313 1.00 34.91 95 ALA A C 1
ATOM 733 O O . ALA A 1 95 ? 7.853 -12.515 36.222 1.00 34.91 95 ALA A O 1
ATOM 734 N N . THR A 1 96 ? 9.765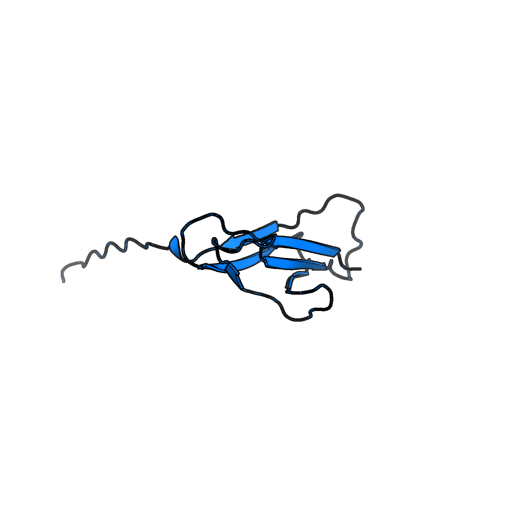 -13.202 35.276 1.00 39.00 96 THR A N 1
ATOM 735 C CA . THR A 1 96 ? 10.230 -13.970 36.437 1.00 39.00 96 THR A CA 1
ATOM 736 C C . THR A 1 96 ? 11.466 -13.286 36.995 1.00 39.00 96 THR A C 1
ATOM 738 O O . THR A 1 96 ? 12.526 -13.273 36.373 1.00 39.00 96 THR A O 1
ATOM 741 N N . GLN A 1 97 ? 11.313 -12.696 38.177 1.00 36.09 97 GLN A N 1
ATOM 742 C CA . GLN A 1 97 ? 12.411 -12.143 38.955 1.00 36.09 97 GLN A CA 1
ATOM 743 C C . GLN A 1 97 ? 13.127 -13.301 39.664 1.00 36.09 97 GLN A C 1
ATOM 745 O O . GLN A 1 97 ? 12.489 -14.086 40.366 1.00 36.09 97 GLN A O 1
ATOM 750 N N . LYS A 1 98 ? 14.441 -13.441 39.462 1.00 28.56 98 LYS A N 1
ATOM 751 C CA . LYS A 1 98 ? 15.247 -14.433 40.185 1.00 28.56 98 LYS A CA 1
ATOM 752 C C . LYS A 1 98 ? 15.688 -13.830 41.535 1.00 28.56 98 LYS A C 1
ATOM 754 O O . LYS A 1 98 ? 16.174 -12.699 41.525 1.00 28.56 98 LYS A O 1
ATOM 759 N N . PRO A 1 99 ? 15.488 -14.526 42.671 1.00 33.19 99 PRO A N 1
ATOM 760 C CA . PRO A 1 99 ? 15.942 -14.066 43.989 1.00 33.19 99 PRO A CA 1
ATOM 761 C C . PRO A 1 99 ? 17.486 -14.132 44.100 1.00 33.19 99 PRO A C 1
ATOM 763 O O . PRO A 1 99 ? 18.098 -14.761 43.232 1.00 33.19 99 PRO A O 1
ATOM 766 N N . PRO A 1 100 ? 18.089 -13.436 45.093 1.00 51.00 100 PRO A N 1
ATOM 767 C CA . PRO A 1 100 ? 19.415 -12.810 44.995 1.00 51.00 100 PRO A CA 1
ATOM 768 C C . PRO A 1 100 ? 20.586 -13.767 44.761 1.00 51.00 100 PRO A C 1
ATOM 770 O O . PRO A 1 100 ? 20.542 -14.912 45.266 1.00 51.00 100 PRO A O 1
#

Organism: NCBI:txid412755

Foldseek 3Di:
DKDKDKDFDADQDDQAKFKWFKDKDWPPQKDKAKAQDPPDPDGDGMDIHGNPDPPRHRIIMIMIGHDPPDDDDPDDIDMDMDIDTPVPPPDPDDDDDDDD

Radius of gyration: 18.68 Å; chains: 1; bounding box: 40×26×65 Å

pLDDT: mean 82.31, std 17.91, range [28.56, 96.0]